Protein AF-A0A4V2HTD4-F1 (afdb_monomer)

Mean predicted aligned error: 7.18 Å

pLDDT: mean 80.51, std 11.6, range [54.06, 94.62]

Sequence (80 aa):
GILNDFSAISTYAPYVDAMFVDKQCASLLKQGRLRAELSFKARIFSLSDPQEFLDYLKDLGDSATEDVRVLAHDLYGAKE

Structure (mmCIF, N/CA/C/O backbone):
data_AF-A0A4V2HTD4-F1
#
_entry.id   AF-A0A4V2HTD4-F1
#
loop_
_atom_site.group_PDB
_atom_site.id
_atom_site.type_symbol
_atom_site.label_atom_id
_atom_site.label_alt_id
_atom_site.label_comp_id
_atom_site.label_asym_id
_atom_site.label_entity_id
_atom_site.label_seq_id
_atom_site.pdbx_PDB_ins_code
_atom_site.Cartn_x
_atom_site.Cartn_y
_atom_site.Cartn_z
_atom_site.occupancy
_atom_site.B_iso_or_equiv
_atom_site.auth_seq_id
_atom_site.auth_comp_id
_atom_site.auth_asym_id
_atom_site.auth_atom_id
_atom_site.pdbx_PDB_model_num
ATOM 1 N N . GLY A 1 1 ? -15.259 9.297 9.320 1.00 59.62 1 GLY A N 1
ATOM 2 C CA . GLY A 1 1 ? -16.086 9.156 10.534 1.00 59.62 1 GLY A CA 1
ATOM 3 C C . GLY A 1 1 ? -16.140 7.686 10.818 1.00 59.62 1 GLY A C 1
ATOM 4 O O . GLY A 1 1 ? -16.795 7.003 10.054 1.00 59.62 1 GLY A O 1
ATOM 5 N N . ILE A 1 2 ? -15.401 7.236 11.831 1.00 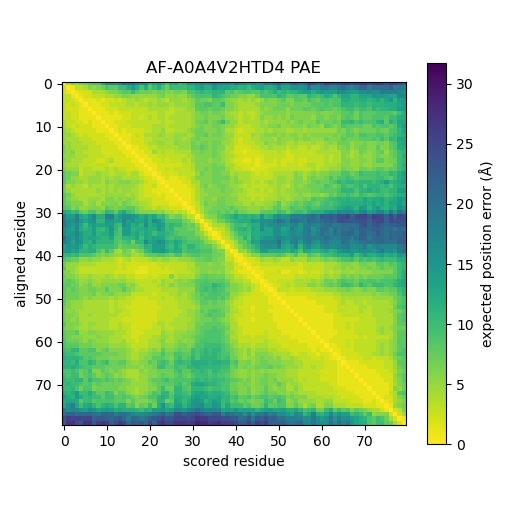65.81 2 ILE A N 1
ATOM 6 C CA . ILE A 1 2 ? -14.765 5.912 11.997 1.00 65.81 2 ILE A CA 1
ATOM 7 C C . ILE A 1 2 ? -15.417 4.718 11.260 1.00 65.81 2 ILE A C 1
ATOM 9 O O . ILE A 1 2 ? -14.717 3.986 10.570 1.00 65.81 2 ILE A O 1
ATOM 13 N N . LEU A 1 3 ? -16.740 4.521 11.332 1.00 70.12 3 LEU A N 1
ATOM 14 C CA . LEU A 1 3 ? -17.450 3.463 10.586 1.00 70.12 3 LEU A CA 1
ATOM 15 C C . LEU A 1 3 ? -17.299 3.569 9.056 1.00 70.12 3 LEU A C 1
ATOM 17 O O . LEU A 1 3 ? -17.140 2.556 8.378 1.00 70.12 3 LEU A O 1
ATOM 21 N N . ASN A 1 4 ? -17.299 4.785 8.510 1.00 75.31 4 ASN A N 1
ATOM 22 C CA . ASN A 1 4 ? -17.030 5.031 7.093 1.00 75.31 4 ASN A CA 1
ATOM 23 C C . ASN A 1 4 ? -15.582 4.700 6.728 1.00 75.31 4 ASN A C 1
ATOM 25 O O . ASN A 1 4 ? -15.344 4.192 5.638 1.00 75.31 4 ASN A O 1
ATOM 29 N N . ASP A 1 5 ? -14.632 4.953 7.630 1.00 76.75 5 ASP A N 1
ATOM 30 C CA . ASP A 1 5 ? -13.212 4.691 7.382 1.00 76.75 5 ASP A CA 1
ATOM 31 C C . ASP A 1 5 ? -12.961 3.170 7.356 1.00 76.75 5 ASP A C 1
ATOM 33 O O . ASP A 1 5 ? -12.269 2.660 6.478 1.00 76.75 5 ASP A O 1
ATOM 37 N N . PHE A 1 6 ? -13.653 2.408 8.211 1.00 76.31 6 PHE A N 1
ATOM 38 C CA . PHE A 1 6 ? -13.691 0.943 8.141 1.00 76.31 6 PHE A CA 1
ATOM 39 C C . PHE A 1 6 ? -14.372 0.396 6.888 1.00 76.31 6 PHE A C 1
ATOM 41 O O . PHE A 1 6 ? -13.881 -0.561 6.285 1.00 76.31 6 PHE A O 1
ATOM 48 N N . SER A 1 7 ? -15.496 0.989 6.485 1.00 78.94 7 SER A N 1
ATOM 49 C CA . SER A 1 7 ? -16.175 0.616 5.243 1.00 78.94 7 SER A CA 1
ATOM 50 C C . SER A 1 7 ? -15.262 0.852 4.036 1.00 78.94 7 SER A C 1
ATOM 52 O O . SER A 1 7 ? -15.112 -0.022 3.187 1.00 78.94 7 SER A O 1
ATOM 54 N N . ALA A 1 8 ? -14.544 1.978 4.012 1.00 80.50 8 ALA A N 1
ATOM 55 C CA . ALA A 1 8 ? -13.558 2.271 2.980 1.00 80.50 8 ALA A CA 1
ATOM 56 C C . ALA A 1 8 ? -12.414 1.245 2.980 1.00 80.50 8 ALA A C 1
ATOM 58 O O . ALA A 1 8 ? -12.114 0.673 1.936 1.00 80.50 8 ALA A O 1
ATOM 59 N N . ILE A 1 9 ? -11.817 0.949 4.139 1.00 80.62 9 ILE A N 1
ATOM 60 C CA . ILE A 1 9 ? -10.738 -0.047 4.237 1.00 80.62 9 ILE A CA 1
ATOM 61 C C . ILE A 1 9 ? -11.227 -1.416 3.760 1.00 80.62 9 ILE A C 1
ATOM 63 O O . ILE A 1 9 ? -10.590 -2.018 2.907 1.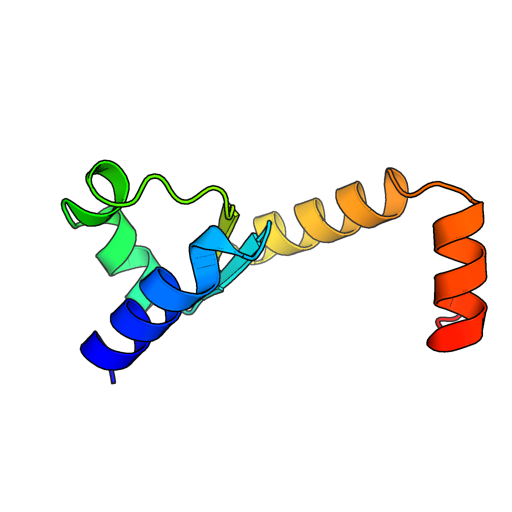00 80.62 9 ILE A O 1
ATOM 67 N N . SER A 1 10 ? -12.379 -1.889 4.236 1.00 79.50 10 SER A N 1
ATOM 68 C CA . SER A 1 10 ? -12.923 -3.190 3.819 1.00 79.50 10 SER A CA 1
ATOM 69 C C . SER A 1 10 ? -13.277 -3.260 2.332 1.00 79.50 10 SER A C 1
ATOM 71 O O . SER A 1 10 ? -13.099 -4.307 1.713 1.00 79.50 10 SER A O 1
ATOM 73 N N . THR A 1 11 ? -13.711 -2.143 1.751 1.00 83.12 11 THR A N 1
ATOM 74 C CA . THR A 1 11 ? -14.044 -2.044 0.327 1.00 83.12 11 THR A CA 1
ATOM 75 C C . THR A 1 11 ? -12.796 -2.026 -0.553 1.00 83.12 11 THR A C 1
ATOM 77 O O . THR A 1 11 ? -12.785 -2.685 -1.588 1.00 83.12 11 THR A O 1
ATOM 80 N N . TYR A 1 12 ? -11.740 -1.301 -0.167 1.00 82.75 12 TYR A N 1
ATOM 81 C CA . TYR A 1 12 ? -10.561 -1.098 -1.020 1.00 82.75 12 TYR A CA 1
ATOM 82 C C . TYR A 1 12 ? -9.425 -2.090 -0.772 1.00 82.75 12 TYR A C 1
ATOM 84 O O . TYR A 1 12 ? -8.728 -2.454 -1.717 1.00 82.75 12 TYR A O 1
ATOM 92 N N . ALA A 1 13 ? -9.245 -2.567 0.459 1.00 82.00 13 ALA A N 1
ATOM 93 C CA . ALA A 1 13 ? -8.143 -3.454 0.829 1.00 82.00 13 ALA A CA 1
ATOM 94 C C . ALA A 1 13 ? -8.045 -4.777 0.034 1.00 82.00 13 ALA A C 1
ATOM 96 O O . ALA A 1 13 ? -6.943 -5.315 -0.056 1.00 82.00 13 ALA A O 1
ATOM 97 N N . PRO A 1 14 ? -9.118 -5.336 -0.566 1.00 83.81 14 PRO A N 1
ATOM 98 C CA . PRO A 1 14 ? -8.981 -6.477 -1.476 1.00 83.81 14 PRO A CA 1
ATOM 99 C C . PRO A 1 14 ? -8.314 -6.141 -2.820 1.00 83.81 14 PRO A C 1
ATOM 101 O O . PRO A 1 14 ? -7.793 -7.040 -3.476 1.00 83.81 14 PRO A O 1
ATOM 104 N N . TYR A 1 15 ? -8.340 -4.874 -3.239 1.00 84.88 15 TYR A N 1
ATOM 105 C CA . TYR A 1 15 ? -7.924 -4.432 -4.577 1.00 84.88 15 TYR A CA 1
ATOM 106 C C . TYR A 1 15 ? -6.554 -3.756 -4.609 1.00 84.88 15 TYR A C 1
ATOM 108 O O . TYR A 1 15 ? -6.039 -3.475 -5.688 1.00 84.88 15 TYR A O 1
ATOM 116 N N . VAL A 1 16 ? -5.971 -3.479 -3.446 1.00 85.06 16 VAL A N 1
ATOM 117 C CA . VAL A 1 16 ? -4.689 -2.783 -3.319 1.00 85.06 16 VAL A CA 1
ATO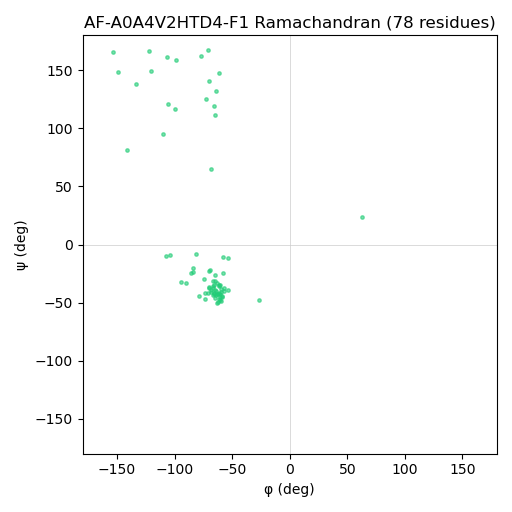M 118 C C . VAL A 1 16 ? -3.686 -3.659 -2.580 1.00 85.06 16 VAL A C 1
ATOM 120 O O . VAL A 1 16 ? -4.057 -4.45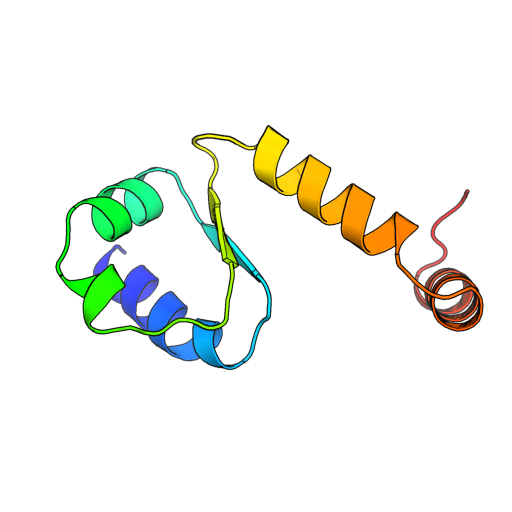5 -1.720 1.00 85.06 16 VAL A O 1
ATOM 123 N N . ASP A 1 17 ? -2.402 -3.511 -2.891 1.00 86.31 17 ASP A N 1
ATOM 124 C CA . ASP A 1 17 ? -1.343 -4.257 -2.199 1.00 86.31 17 ASP A CA 1
ATOM 125 C C . ASP A 1 17 ? -0.920 -3.584 -0.882 1.00 86.31 17 ASP A C 1
ATOM 127 O O . ASP A 1 17 ? -0.391 -4.243 0.015 1.00 86.31 17 ASP A O 1
ATOM 131 N N . ALA A 1 18 ? -1.209 -2.289 -0.721 1.00 88.81 18 ALA A N 1
ATOM 132 C CA . ALA A 1 18 ? -0.947 -1.532 0.498 1.00 88.81 18 ALA A CA 1
ATOM 133 C C . ALA A 1 18 ? -1.964 -0.399 0.721 1.00 88.81 18 ALA A C 1
ATOM 135 O O . ALA A 1 18 ? -2.451 0.206 -0.233 1.00 88.81 18 ALA A O 1
ATOM 136 N N . MET A 1 19 ? -2.249 -0.078 1.986 1.00 88.88 19 MET A N 1
ATOM 137 C CA . MET A 1 19 ? -3.026 1.096 2.405 1.00 88.88 19 MET A CA 1
ATOM 138 C C . MET A 1 19 ? -2.334 1.814 3.560 1.00 88.88 19 MET A C 1
ATOM 140 O O . MET A 1 19 ? -1.883 1.173 4.507 1.00 88.88 19 MET A O 1
ATOM 144 N N . PHE A 1 20 ? -2.313 3.146 3.517 1.00 89.00 20 PHE A N 1
ATOM 145 C CA . PHE A 1 20 ? -1.838 3.986 4.615 1.00 89.00 20 PHE A CA 1
ATOM 146 C C . PHE A 1 20 ? -3.030 4.648 5.313 1.00 89.00 20 PHE A C 1
ATOM 148 O O . PHE A 1 20 ? -3.804 5.360 4.675 1.00 89.00 20 PHE A O 1
ATOM 155 N N . VAL A 1 21 ? -3.198 4.392 6.612 1.00 86.81 21 VAL A N 1
ATOM 156 C CA . VAL A 1 21 ? -4.340 4.871 7.409 1.00 86.81 21 VAL A CA 1
ATOM 157 C C . VAL A 1 21 ? -3.888 5.713 8.604 1.00 86.81 21 VAL A C 1
ATOM 159 O O . VAL A 1 21 ? -2.717 5.735 8.987 1.00 86.81 21 VAL A O 1
ATOM 162 N N . ASP A 1 22 ? -4.817 6.431 9.231 1.00 86.31 22 ASP A N 1
ATOM 163 C CA . ASP A 1 22 ? -4.500 7.205 10.429 1.00 86.31 22 ASP A CA 1
ATOM 164 C C . ASP A 1 22 ? -4.234 6.316 11.670 1.00 86.31 22 ASP A C 1
ATOM 166 O O . ASP A 1 22 ? -4.524 5.114 11.701 1.00 86.31 22 ASP A O 1
ATOM 170 N N . LYS A 1 23 ? -3.683 6.927 12.731 1.00 83.56 23 LYS A N 1
ATOM 171 C CA . LYS A 1 23 ? -3.351 6.233 13.991 1.00 83.56 23 LYS A CA 1
ATOM 172 C C . LYS A 1 23 ? -4.573 5.620 14.683 1.00 83.56 23 LYS A C 1
ATOM 174 O O . LYS A 1 23 ? -4.444 4.583 15.332 1.00 83.56 23 LYS A O 1
ATOM 179 N N . GLN A 1 24 ? -5.733 6.267 14.597 1.00 80.69 24 GLN A N 1
ATOM 180 C CA . GLN A 1 24 ? -6.948 5.834 15.284 1.00 80.69 24 GLN A CA 1
ATOM 181 C C . GLN A 1 24 ? -7.529 4.594 14.596 1.00 80.69 24 GLN A C 1
ATOM 183 O O . GLN A 1 24 ? -7.782 3.592 15.261 1.00 80.69 24 GLN A O 1
ATOM 188 N N . CYS A 1 25 ? -7.629 4.613 13.267 1.00 78.50 25 CYS A N 1
ATOM 189 C CA . CYS A 1 25 ? -8.032 3.478 12.444 1.00 78.50 25 CYS A CA 1
ATOM 190 C C . CYS A 1 25 ? -7.091 2.286 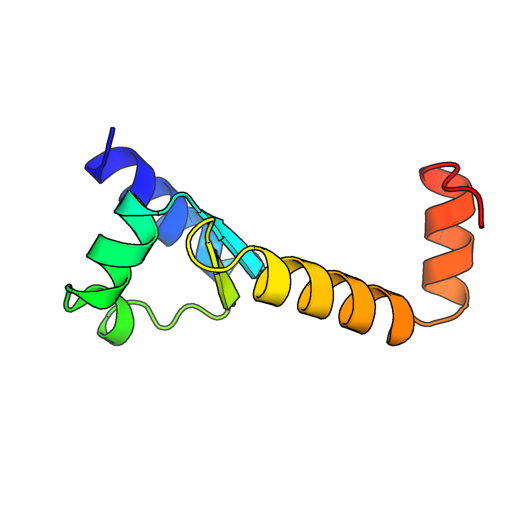12.642 1.00 78.50 25 CYS A C 1
ATOM 192 O O . CYS A 1 25 ? -7.552 1.168 12.864 1.00 78.50 25 CYS A O 1
ATOM 194 N N . ALA A 1 26 ? -5.776 2.520 12.649 1.00 81.44 26 ALA A N 1
ATOM 195 C CA . ALA A 1 26 ? -4.792 1.468 12.890 1.00 81.44 26 ALA A CA 1
ATOM 196 C C . ALA A 1 26 ? -4.904 0.848 14.291 1.00 81.44 26 ALA A C 1
ATOM 198 O O . ALA A 1 26 ? -4.829 -0.3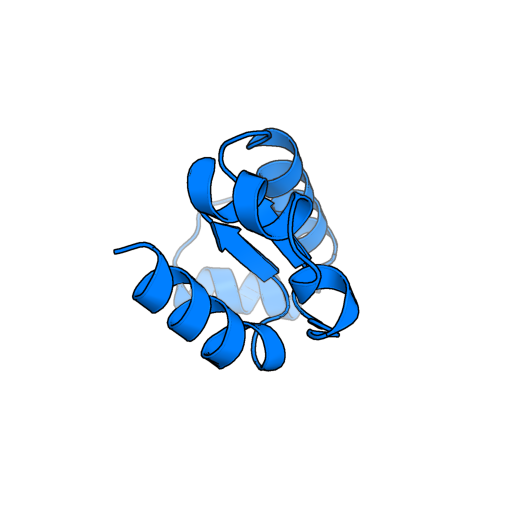72 14.436 1.00 81.44 26 ALA A O 1
ATOM 199 N N . SER A 1 27 ? -5.108 1.671 15.324 1.00 79.81 27 SER A N 1
ATOM 200 C CA . SER A 1 27 ? -5.317 1.194 16.695 1.00 79.81 27 SER A CA 1
ATOM 201 C C . SER A 1 27 ? -6.562 0.310 16.791 1.00 79.81 27 SER A C 1
ATOM 203 O O . SER A 1 27 ? -6.509 -0.793 17.333 1.00 79.81 27 SER A O 1
ATOM 205 N N . LEU A 1 28 ? -7.668 0.740 16.183 1.00 76.69 28 LEU A N 1
ATOM 206 C CA . LEU A 1 28 ? -8.921 -0.008 16.202 1.00 76.69 28 LEU A CA 1
ATOM 207 C C . LEU A 1 28 ? -8.851 -1.301 15.363 1.00 76.69 28 LEU A C 1
ATOM 209 O O . LEU A 1 28 ? -9.374 -2.330 15.789 1.00 76.69 28 LEU A O 1
ATOM 213 N N . LEU A 1 29 ? -8.143 -1.296 14.224 1.00 74.31 29 LEU A N 1
ATOM 214 C CA . LEU A 1 29 ? -7.846 -2.509 13.443 1.00 74.31 29 LEU A CA 1
ATOM 215 C C . LEU A 1 29 ? -7.027 -3.531 14.242 1.00 74.31 29 LEU A C 1
ATOM 217 O O . LEU A 1 29 ? -7.225 -4.734 14.079 1.00 74.31 29 LEU A O 1
ATOM 221 N N . LYS A 1 30 ? -6.117 -3.066 15.107 1.00 72.31 30 LYS A N 1
ATOM 222 C CA . LYS A 1 30 ? -5.324 -3.926 16.000 1.00 72.31 30 LYS A CA 1
ATOM 223 C C . LYS A 1 30 ? -6.140 -4.465 17.181 1.00 72.31 30 LYS A C 1
ATOM 225 O O . LYS A 1 30 ? -5.829 -5.546 17.670 1.00 72.31 30 LYS A O 1
ATOM 230 N N . GLN A 1 31 ? -7.155 -3.731 17.637 1.00 69.19 31 GLN A N 1
ATOM 231 C CA . GLN A 1 31 ? -7.987 -4.098 18.791 1.00 69.19 31 GLN A CA 1
ATOM 232 C C . GLN A 1 31 ? -9.171 -5.019 18.442 1.00 69.19 3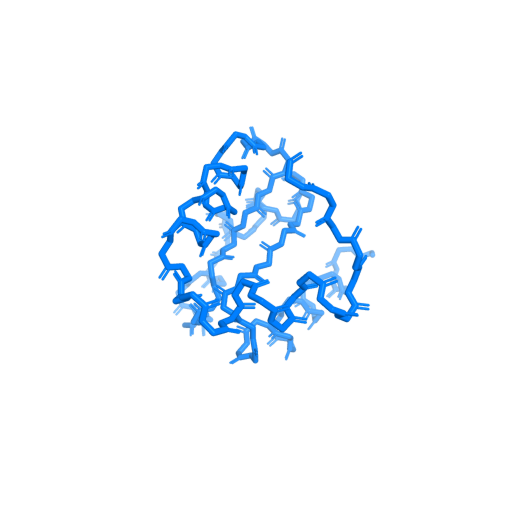1 GLN A C 1
ATOM 234 O O . GLN A 1 31 ? -9.666 -5.727 19.316 1.00 69.19 31 GLN A O 1
ATOM 239 N N . GLY A 1 32 ? -9.651 -5.017 17.194 1.00 58.94 32 GLY A N 1
ATOM 240 C CA . GLY A 1 32 ? -10.855 -5.749 16.788 1.00 58.94 32 GLY A CA 1
ATOM 241 C C . GLY A 1 32 ? -10.613 -7.110 16.118 1.00 58.94 32 GLY A C 1
ATOM 242 O O . GLY A 1 32 ? -9.591 -7.340 15.474 1.00 58.94 32 GLY A O 1
ATOM 243 N N . ARG A 1 33 ? -11.646 -7.974 16.150 1.00 54.59 33 ARG A N 1
ATOM 244 C CA . ARG A 1 33 ? -11.781 -9.214 15.340 1.00 54.59 33 ARG A CA 1
ATOM 245 C C . ARG A 1 33 ? -11.609 -8.991 13.825 1.00 54.59 33 ARG A C 1
ATOM 247 O O . ARG A 1 33 ? -11.440 -9.960 13.093 1.00 54.59 33 ARG A O 1
ATOM 254 N N . LEU A 1 34 ? -11.601 -7.737 13.358 1.00 56.88 34 LEU A N 1
ATOM 255 C CA . LEU A 1 34 ? -11.467 -7.367 11.948 1.00 56.88 34 LEU A CA 1
ATOM 256 C C . LEU A 1 34 ? -10.200 -7.918 11.294 1.00 56.88 34 LEU A C 1
ATOM 258 O O . LEU A 1 34 ? -10.274 -8.346 10.153 1.00 56.88 34 LEU A O 1
ATOM 262 N N . ARG A 1 35 ? -9.056 -7.974 11.988 1.00 56.03 35 ARG A N 1
ATOM 263 C CA . ARG A 1 35 ? -7.836 -8.541 11.383 1.00 56.03 35 ARG A CA 1
ATOM 264 C C . ARG A 1 35 ? -7.973 -10.040 11.067 1.00 56.03 35 ARG A C 1
ATOM 266 O O . ARG A 1 35 ? -7.278 -10.538 10.191 1.00 56.03 35 ARG A O 1
ATOM 273 N N . ALA A 1 36 ? -8.843 -10.748 11.791 1.00 54.06 36 ALA A N 1
ATOM 274 C CA . ALA A 1 36 ? -9.112 -12.170 11.586 1.00 54.06 36 ALA A CA 1
ATOM 275 C C . ALA A 1 36 ? -10.252 -12.421 10.583 1.00 54.06 36 ALA A C 1
ATOM 277 O O . ALA A 1 36 ? -10.211 -13.413 9.864 1.00 54.06 36 ALA A O 1
ATOM 278 N N . GLU A 1 37 ? -11.256 -11.539 10.525 1.00 54.06 37 GLU A N 1
ATOM 279 C CA . GLU A 1 37 ? -12.388 -11.656 9.587 1.00 54.06 37 GLU A CA 1
ATOM 280 C C . GLU A 1 37 ? -12.084 -11.076 8.202 1.00 54.06 37 GLU A C 1
ATOM 282 O O . GLU A 1 37 ? -12.686 -11.484 7.211 1.00 54.06 37 GLU A O 1
ATOM 287 N N . LEU A 1 38 ? -11.125 -10.158 8.112 1.00 59.28 38 LEU A N 1
ATOM 288 C CA . LEU A 1 38 ? -10.702 -9.554 6.863 1.00 59.28 38 LEU A CA 1
ATOM 289 C C . LEU A 1 38 ? -9.299 -10.056 6.543 1.00 59.28 38 LEU A C 1
ATOM 291 O O . LEU A 1 38 ? -8.296 -9.522 7.016 1.00 59.28 38 LEU A O 1
ATOM 295 N N . SER A 1 39 ? -9.237 -11.109 5.729 1.00 59.4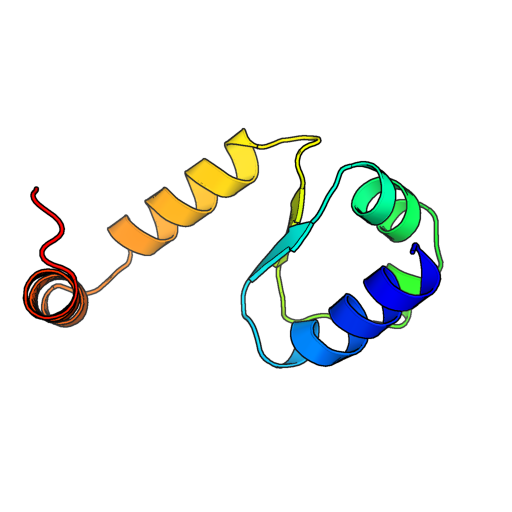7 39 SER A N 1
ATOM 296 C CA . SER A 1 39 ? -8.011 -11.592 5.093 1.00 59.47 39 SER A CA 1
ATOM 297 C C . SER A 1 39 ? -7.534 -10.573 4.052 1.00 59.47 39 SER A C 1
ATOM 299 O O . SER A 1 39 ? -7.591 -10.808 2.843 1.00 59.47 39 SER A O 1
ATOM 301 N N . PHE A 1 40 ? -7.150 -9.387 4.509 1.00 66.25 40 PHE A N 1
ATOM 302 C CA . PHE A 1 40 ? -6.681 -8.326 3.642 1.00 66.25 40 PHE A CA 1
ATOM 303 C C . PHE A 1 40 ? -5.373 -8.754 2.986 1.00 66.25 40 PHE A C 1
ATOM 305 O O . PHE A 1 40 ? -4.382 -9.017 3.665 1.00 66.25 40 PHE A O 1
ATOM 312 N N . LYS A 1 41 ? -5.380 -8.819 1.650 1.00 71.00 41 LYS A N 1
ATOM 313 C CA . LYS A 1 41 ? -4.152 -8.933 0.857 1.00 71.00 41 LYS A CA 1
ATOM 314 C C . LYS A 1 41 ? -3.300 -7.665 1.021 1.00 71.00 41 LYS A C 1
ATOM 316 O O . LYS A 1 41 ? -2.075 -7.754 1.012 1.00 71.00 41 LYS A O 1
ATOM 321 N N . ALA A 1 42 ? -3.953 -6.515 1.220 1.00 82.44 42 ALA A N 1
ATOM 322 C CA . ALA A 1 42 ? -3.300 -5.239 1.467 1.00 82.44 42 ALA A CA 1
ATOM 323 C C . ALA A 1 42 ? -2.496 -5.220 2.774 1.00 82.44 42 ALA A C 1
ATOM 325 O O . ALA A 1 42 ? -3.012 -5.526 3.853 1.00 82.44 42 ALA A O 1
ATOM 326 N N . ARG A 1 43 ? -1.254 -4.740 2.693 1.00 86.38 43 ARG A N 1
ATOM 327 C CA . ARG A 1 43 ? -0.460 -4.333 3.857 1.00 86.38 43 ARG A CA 1
ATOM 328 C C . ARG A 1 43 ? -0.999 -3.017 4.414 1.00 86.38 43 ARG A C 1
ATOM 330 O O . ARG A 1 43 ? -1.109 -2.036 3.683 1.00 86.38 43 ARG A O 1
ATOM 337 N N . ILE A 1 44 ? -1.339 -2.990 5.700 1.00 85.44 44 ILE A N 1
ATOM 338 C CA . ILE A 1 44 ? -1.867 -1.787 6.355 1.00 85.44 44 ILE A CA 1
ATOM 339 C C . ILE A 1 44 ? -0.750 -1.089 7.124 1.00 85.44 44 ILE A C 1
ATOM 341 O O . ILE A 1 44 ? -0.239 -1.627 8.103 1.00 85.44 44 ILE A O 1
ATOM 345 N N . PHE A 1 45 ? -0.438 0.129 6.706 1.00 89.94 45 PHE A N 1
ATOM 346 C CA . PHE A 1 45 ? 0.516 1.030 7.340 1.00 89.94 45 PHE A CA 1
ATOM 347 C C . PHE A 1 45 ? -0.219 2.161 8.050 1.00 89.94 45 PHE A C 1
ATOM 349 O O . PHE A 1 45 ? -1.379 2.449 7.744 1.00 89.94 45 PHE A O 1
ATOM 356 N N . SER A 1 46 ? 0.441 2.844 8.986 1.00 89.31 46 SER A N 1
ATOM 357 C CA . SER A 1 46 ? -0.184 4.002 9.618 1.00 89.31 46 SER A CA 1
ATOM 358 C C . SER A 1 46 ? 0.794 5.031 10.141 1.00 89.31 46 SER A C 1
ATOM 360 O O . SER A 1 46 ? 1.962 4.745 10.377 1.00 89.31 46 SER A O 1
ATOM 362 N N . LEU A 1 47 ? 0.270 6.218 10.447 1.00 84.00 47 LEU A N 1
ATOM 363 C CA . LEU A 1 47 ? 1.028 7.302 11.074 1.00 84.00 47 LEU A CA 1
ATOM 364 C C . LEU A 1 47 ? 1.668 6.931 12.427 1.00 84.00 47 LEU A C 1
ATOM 366 O O . LEU A 1 47 ? 2.438 7.734 12.952 1.00 84.00 47 LEU A O 1
ATOM 370 N N . SER A 1 48 ? 1.333 5.787 13.045 1.00 85.00 48 SER A N 1
ATOM 371 C CA . SER A 1 48 ? 2.000 5.336 14.276 1.00 85.00 48 SER A CA 1
ATOM 372 C C . SER A 1 48 ? 3.460 4.968 14.038 1.00 85.00 48 SER A C 1
ATOM 374 O O . SER A 1 48 ? 4.263 5.147 14.945 1.00 85.00 48 SER A O 1
ATOM 376 N N . ASP A 1 49 ? 3.765 4.473 12.838 1.00 85.38 49 ASP A N 1
ATOM 377 C CA . ASP A 1 49 ? 5.108 4.139 12.381 1.00 85.38 49 ASP A CA 1
ATOM 378 C C . ASP A 1 49 ? 5.242 4.528 10.897 1.00 85.38 49 ASP A C 1
ATOM 380 O O . ASP A 1 49 ? 5.026 3.714 9.999 1.00 85.38 49 ASP A O 1
ATOM 384 N N . PRO A 1 50 ? 5.503 5.813 10.606 1.00 87.38 50 PRO A N 1
ATOM 385 C CA . PRO A 1 50 ? 5.636 6.274 9.231 1.00 87.38 50 PRO A CA 1
ATOM 386 C C . PRO A 1 50 ? 6.901 5.730 8.557 1.00 87.38 50 PRO A C 1
ATOM 388 O O . PRO A 1 50 ? 6.941 5.682 7.330 1.00 87.38 50 PRO A O 1
ATOM 391 N N . GLN A 1 51 ? 7.914 5.320 9.330 1.00 92.25 51 GLN A N 1
ATOM 392 C CA . GLN A 1 51 ? 9.161 4.810 8.772 1.00 92.25 51 GLN A CA 1
ATOM 393 C C . GLN A 1 51 ? 8.932 3.462 8.086 1.00 92.25 51 GLN A C 1
ATOM 395 O O . GLN A 1 51 ? 9.381 3.286 6.961 1.00 92.25 51 GLN A O 1
ATOM 400 N N . GLU A 1 52 ? 8.126 2.582 8.689 1.00 90.69 52 GLU A N 1
ATOM 401 C CA . GLU A 1 52 ? 7.723 1.301 8.088 1.00 90.69 52 GLU A CA 1
ATOM 402 C C . GLU A 1 52 ? 7.116 1.482 6.681 1.00 90.69 52 GLU A C 1
ATOM 404 O O . GLU A 1 52 ? 7.382 0.706 5.762 1.00 90.69 52 GLU A O 1
ATOM 409 N N . PHE A 1 53 ? 6.318 2.537 6.490 1.00 91.19 53 PHE A N 1
ATOM 410 C CA . PHE A 1 53 ? 5.729 2.852 5.190 1.00 91.19 53 PHE A CA 1
ATOM 411 C C . PHE A 1 53 ? 6.765 3.368 4.183 1.00 91.19 53 PHE A C 1
ATOM 413 O O . PHE A 1 53 ? 6.731 2.975 3.019 1.00 91.19 53 PHE A O 1
ATOM 420 N N . LEU A 1 54 ? 7.684 4.236 4.615 1.00 92.56 54 LEU A N 1
ATOM 421 C CA . LEU A 1 54 ? 8.742 4.765 3.750 1.00 92.56 54 LEU A CA 1
ATOM 422 C C . LEU A 1 54 ? 9.717 3.670 3.311 1.00 92.56 54 LEU A C 1
ATOM 424 O O . LEU A 1 54 ? 10.077 3.620 2.137 1.00 92.56 54 LEU A O 1
ATOM 428 N N . ASP A 1 55 ? 10.086 2.773 4.223 1.00 94.62 55 ASP A N 1
ATOM 429 C CA . ASP A 1 55 ? 10.950 1.631 3.927 1.00 94.62 55 ASP A CA 1
ATOM 430 C C . ASP A 1 55 ? 10.275 0.705 2.906 1.00 94.62 55 ASP A C 1
ATOM 432 O O . ASP A 1 55 ? 10.890 0.321 1.914 1.00 94.62 55 ASP A O 1
ATOM 436 N N . TYR A 1 56 ? 8.971 0.446 3.064 1.00 93.19 56 TYR A N 1
ATOM 437 C CA . TYR A 1 56 ? 8.189 -0.296 2.072 1.00 93.19 56 TYR A CA 1
ATOM 438 C C . TYR A 1 56 ? 8.192 0.368 0.687 1.00 93.19 56 TYR A C 1
ATOM 440 O O . TYR A 1 56 ? 8.349 -0.323 -0.318 1.00 93.19 56 TYR A O 1
ATOM 448 N N . LEU A 1 57 ? 8.013 1.692 0.612 1.00 91.12 57 LEU A N 1
ATOM 449 C CA . LEU A 1 57 ? 8.039 2.413 -0.665 1.00 91.12 57 LEU A CA 1
ATOM 450 C C . LEU A 1 57 ? 9.422 2.363 -1.319 1.00 91.12 57 LEU A C 1
ATOM 452 O O . LEU A 1 57 ? 9.513 2.203 -2.536 1.00 91.12 57 LEU A O 1
ATOM 456 N N . LYS A 1 58 ? 10.484 2.478 -0.518 1.00 92.12 58 LYS A N 1
ATOM 457 C CA . LYS A 1 58 ? 11.859 2.368 -0.999 1.00 92.12 58 LYS A CA 1
ATOM 458 C C . LYS A 1 58 ? 12.125 0.975 -1.565 1.00 92.12 58 LYS A C 1
ATOM 460 O O . LYS A 1 58 ? 12.551 0.866 -2.708 1.00 92.12 58 LYS A O 1
ATOM 465 N N . ASP A 1 59 ? 11.800 -0.076 -0.818 1.00 93.69 59 ASP A N 1
ATOM 466 C CA . ASP A 1 59 ? 11.971 -1.460 -1.268 1.00 93.69 59 ASP A CA 1
ATOM 467 C C . ASP A 1 59 ? 11.136 -1.761 -2.525 1.00 93.69 59 ASP A C 1
ATOM 469 O O . ASP A 1 59 ? 11.574 -2.485 -3.423 1.00 93.69 59 ASP A O 1
ATOM 473 N N . LEU A 1 60 ? 9.935 -1.182 -2.629 1.00 91.19 60 LEU A N 1
ATOM 474 C CA . LEU A 1 60 ? 9.094 -1.293 -3.821 1.00 91.19 60 LEU A CA 1
ATOM 475 C C . LEU A 1 60 ? 9.750 -0.631 -5.044 1.00 91.19 60 LEU A C 1
ATOM 477 O O . LEU A 1 60 ? 9.738 -1.209 -6.127 1.00 91.19 60 LEU A O 1
ATOM 481 N N . GLY A 1 61 ? 10.341 0.554 -4.875 1.00 89.44 61 GLY A N 1
ATOM 482 C CA . GLY A 1 61 ? 11.085 1.236 -5.937 1.00 89.44 61 GLY A CA 1
ATOM 483 C C . GLY A 1 61 ? 12.362 0.493 -6.341 1.00 89.44 61 GLY A C 1
ATOM 484 O O . GLY A 1 61 ? 12.626 0.308 -7.531 1.00 89.44 61 GLY A O 1
ATOM 485 N N . ASP A 1 62 ? 13.116 0.001 -5.359 1.00 90.50 62 ASP A N 1
ATOM 486 C CA . ASP A 1 62 ? 14.360 -0.742 -5.577 1.00 90.50 62 ASP A CA 1
ATOM 487 C C . ASP A 1 62 ? 14.101 -2.089 -6.276 1.00 90.50 62 ASP A C 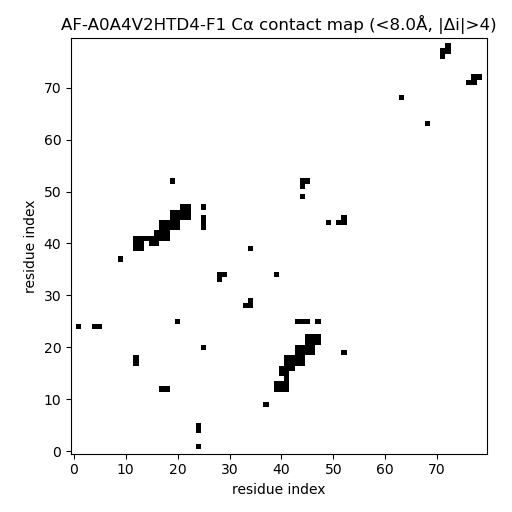1
ATOM 489 O O . ASP A 1 62 ? 14.891 -2.524 -7.115 1.00 90.50 62 ASP A O 1
ATOM 493 N N . SER A 1 63 ? 12.970 -2.737 -5.977 1.00 91.56 63 SER A N 1
ATOM 494 C CA . SER A 1 63 ? 12.557 -4.000 -6.609 1.00 91.56 63 SER A CA 1
ATOM 495 C C . SER A 1 63 ? 11.884 -3.838 -7.974 1.00 91.56 63 SER A C 1
ATOM 497 O O . SER A 1 63 ? 11.668 -4.839 -8.664 1.00 91.56 63 SER A O 1
ATOM 499 N N . ALA A 1 64 ? 11.574 -2.608 -8.397 1.00 90.00 64 ALA A N 1
ATOM 500 C CA . ALA A 1 64 ? 11.026 -2.357 -9.722 1.00 90.00 64 ALA A CA 1
ATOM 501 C C . ALA A 1 64 ? 12.016 -2.795 -10.814 1.00 90.00 64 ALA A C 1
ATOM 503 O O . ALA A 1 64 ? 13.238 -2.730 -10.653 1.00 90.00 64 ALA A O 1
ATOM 504 N N . THR A 1 65 ? 11.498 -3.246 -11.953 1.00 92.06 65 THR A N 1
ATOM 505 C CA . THR A 1 65 ? 12.341 -3.492 -13.126 1.00 92.06 65 THR A CA 1
ATOM 506 C C . THR A 1 65 ? 12.699 -2.177 -13.809 1.00 92.06 65 THR A C 1
ATOM 508 O O . THR A 1 65 ? 12.043 -1.152 -13.616 1.00 92.06 65 THR A O 1
ATOM 511 N N . GLU A 1 66 ? 13.734 -2.216 -14.642 1.00 89.12 66 GLU A N 1
ATOM 512 C CA . GLU A 1 66 ? 14.178 -1.037 -15.381 1.00 89.12 66 GLU A CA 1
ATOM 513 C C . GLU A 1 66 ? 13.089 -0.478 -16.300 1.00 89.12 66 GLU A C 1
ATOM 515 O O . GLU A 1 66 ? 12.842 0.723 -16.299 1.00 89.12 66 GLU A O 1
ATOM 520 N N . ASP A 1 67 ? 12.339 -1.351 -16.976 1.00 91.25 67 ASP A N 1
ATOM 521 C CA . ASP A 1 67 ? 11.207 -0.949 -17.816 1.00 91.25 67 ASP A CA 1
ATOM 522 C C . ASP A 1 67 ? 10.151 -0.154 -17.030 1.00 91.25 67 ASP A C 1
ATOM 524 O O . ASP A 1 67 ? 9.616 0.840 -17.520 1.00 91.25 67 ASP A O 1
ATOM 528 N N . VAL A 1 68 ? 9.864 -0.564 -15.788 1.00 89.19 68 VAL A N 1
ATOM 529 C CA . VAL A 1 68 ? 8.911 0.137 -14.914 1.00 89.19 68 VAL A CA 1
ATOM 530 C C . VAL A 1 68 ? 9.463 1.498 -14.495 1.00 89.19 68 VAL A C 1
ATOM 532 O O . VAL A 1 68 ? 8.705 2.466 -14.463 1.00 89.19 68 VAL A O 1
ATOM 535 N N . ARG A 1 69 ? 10.768 1.599 -14.214 1.00 87.19 69 ARG A N 1
ATOM 536 C CA . ARG A 1 69 ? 11.420 2.872 -13.873 1.00 87.19 69 ARG A CA 1
ATOM 537 C C . ARG A 1 69 ? 11.401 3.858 -15.037 1.00 87.19 69 ARG A C 1
ATOM 539 O O . ARG A 1 69 ? 11.011 5.005 -14.834 1.00 87.19 69 ARG A O 1
ATOM 546 N N . VAL A 1 70 ? 11.736 3.408 -16.246 1.00 89.06 70 VAL A N 1
ATOM 547 C CA . VAL A 1 70 ? 11.702 4.240 -17.461 1.00 89.06 70 VAL A CA 1
ATOM 548 C C . VAL A 1 70 ? 10.285 4.746 -17.731 1.00 89.06 70 VAL A C 1
ATOM 550 O O . VAL A 1 70 ? 10.079 5.945 -17.898 1.00 89.06 70 VAL A O 1
ATOM 553 N N . LEU A 1 71 ? 9.282 3.864 -17.682 1.00 90.19 71 LEU A N 1
ATOM 554 C CA . LEU A 1 71 ? 7.885 4.265 -17.864 1.00 90.19 71 LEU A CA 1
ATOM 555 C C . LEU A 1 71 ? 7.424 5.252 -16.787 1.00 90.19 71 LEU A C 1
ATOM 557 O O . LEU A 1 71 ? 6.735 6.221 -17.099 1.00 90.19 71 LEU A O 1
ATOM 561 N N . ALA A 1 72 ? 7.796 5.027 -15.525 1.00 85.62 72 ALA A N 1
ATOM 562 C CA . ALA A 1 72 ? 7.454 5.933 -14.435 1.00 85.62 72 ALA A CA 1
ATOM 563 C C . ALA A 1 72 ? 8.103 7.314 -14.615 1.00 85.62 72 ALA A C 1
ATOM 565 O O . ALA A 1 72 ? 7.443 8.327 -14.379 1.00 85.62 72 ALA A O 1
ATOM 566 N N . HIS A 1 73 ? 9.355 7.364 -15.071 1.00 86.06 73 HIS A N 1
ATOM 567 C CA . HIS A 1 73 ? 10.037 8.608 -15.415 1.00 86.06 73 HIS A CA 1
ATOM 568 C C . HIS A 1 73 ? 9.310 9.347 -16.549 1.00 86.06 73 HIS A C 1
ATOM 570 O O . HIS A 1 73 ? 9.022 10.535 -16.419 1.00 86.06 73 HIS A O 1
ATOM 576 N N . ASP A 1 74 ? 8.937 8.646 -17.619 1.00 89.31 74 ASP A N 1
ATOM 577 C CA . ASP A 1 74 ? 8.267 9.249 -18.776 1.00 89.31 74 ASP A CA 1
ATOM 578 C C . ASP A 1 74 ? 6.856 9.763 -18.449 1.00 89.31 74 ASP A C 1
ATOM 580 O O . ASP A 1 74 ? 6.442 10.816 -18.937 1.00 89.31 74 ASP A O 1
ATOM 584 N N . LEU A 1 75 ? 6.112 9.041 -17.604 1.00 88.69 75 LEU A N 1
ATOM 585 C CA . LEU A 1 75 ? 4.751 9.408 -17.199 1.00 88.69 75 LEU A CA 1
ATOM 586 C C . LEU A 1 75 ? 4.712 10.503 -16.131 1.00 88.69 75 LEU A C 1
ATOM 588 O O . LEU A 1 75 ? 3.879 11.407 -16.212 1.00 88.69 75 LEU A O 1
ATOM 592 N N . TYR A 1 76 ? 5.560 10.401 -15.106 1.00 86.38 76 TYR A N 1
ATOM 593 C CA . TYR A 1 76 ? 5.475 11.244 -13.911 1.00 86.38 76 TYR A CA 1
ATOM 594 C C . TYR A 1 76 ? 6.585 12.295 -13.817 1.00 86.38 76 TYR A C 1
ATOM 596 O O . TYR A 1 76 ? 6.504 13.176 -12.962 1.00 86.38 76 TYR A O 1
ATOM 604 N N . GLY A 1 77 ? 7.610 12.237 -14.672 1.00 82.06 77 GLY A N 1
ATOM 605 C CA . GLY A 1 77 ? 8.722 13.191 -14.675 1.00 82.06 77 GLY A CA 1
ATOM 606 C C . GLY A 1 77 ? 9.539 13.185 -13.381 1.00 82.06 77 GLY A C 1
ATOM 607 O O . GLY A 1 77 ? 10.136 14.206 -13.029 1.00 82.06 77 GLY A O 1
ATOM 608 N N . ALA A 1 78 ? 9.517 12.077 -12.632 1.00 65.50 78 ALA A N 1
ATOM 609 C CA . ALA A 1 78 ? 10.263 11.946 -11.388 1.00 65.50 78 ALA A CA 1
ATOM 610 C C . ALA A 1 78 ? 11.765 11.992 -11.703 1.00 65.50 78 ALA A C 1
ATOM 612 O O . ALA A 1 78 ? 12.288 11.095 -12.357 1.00 65.50 78 ALA A O 1
ATOM 613 N N . LYS A 1 79 ? 12.436 13.072 -11.287 1.00 56.25 79 LYS A N 1
ATOM 614 C CA . LYS A 1 79 ? 13.888 13.227 -11.440 1.00 56.25 79 LYS A CA 1
ATOM 615 C C . LYS A 1 79 ? 14.619 12.271 -10.497 1.00 56.25 79 LYS A C 1
ATOM 617 O O . LYS A 1 79 ? 14.180 12.115 -9.357 1.00 56.25 79 LYS A O 1
ATOM 622 N N . GLU A 1 80 ? 15.706 11.691 -11.002 1.00 55.50 80 GLU A N 1
ATOM 623 C CA . GLU A 1 80 ? 16.683 10.884 -10.250 1.00 55.50 80 GLU A CA 1
ATOM 624 C C . GLU A 1 80 ? 17.268 11.626 -9.040 1.00 55.50 80 GLU A C 1
ATOM 626 O O . GLU A 1 80 ? 17.511 12.856 -9.147 1.00 55.50 80 GLU A O 1
#

Foldseek 3Di:
DQVVVVVVCLVCQQPDQEDEDEPVNVVVCVVDCVVVVRPGNYDYHYPVCVVVVVVVVVVVVVPDDPVVVVVCCVPPVDDD

Solvent-accessible surface area (backbone atoms only — not comparable to full-atom values): 4733 Å² total; per-residue (Å²): 104,73,70,54,53,50,50,48,47,69,68,44,29,77,79,34,70,62,44,82,44,52,51,66,59,48,52,50,49,72,73,40,72,52,62,76,75,45,84,54,71,24,46,80,38,27,69,80,47,55,62,65,47,51,53,50,53,49,53,52,59,71,68,48,52,69,71,56,51,55,51,45,33,75,75,68,64,62,77,131

Nearest PDB structures (foldseek):
  5kc9-assembly1_A  TM=2.936E-01  e=8.050E+00  Mus musculus
  6rj9-assembly1_C  TM=3.233E-01  e=8.050E+00  Streptococcus thermophilus LMD-9
  5np9-assembly1_A  TM=3.281E-01  e=8.050E+00  Bacillus subtilis

Radius of gyration: 15.31 Å; Cα contacts (8 Å, |Δi|>4): 59; chains: 1; bounding box: 34×25×38 Å

Secondary structure (DSSP, 8-state):
-THHHHHHHHHHTTT-SEEEE-HHHHHHHHHSTHHHH---SSEEEETTSHHHHHHHHHHHHHTS-HHHHHHHHHHH----